Protein AF-A0A2R5F376-F1 (afdb_monomer_lite)

Organism: NCBI:txid171404

Foldseek 3Di:
DPPVVVVVVVVVCQVVQWDDDPNDIDGRPVVSVCCVVVDDDQDPVNVVVVVVPPDPPPDPDDDDDDDDDDDPVVVVVVVVVVVVD

Radius of gyration: 18.86 Å; chains: 1; bounding box: 41×36×42 Å

Sequence (85 aa):
MNRRKIAQETVDIQQCGFYEHGGRKIEIADAQQRSEKGSRLITPEQGAVLVQNLPVSAGKHSAHYAVANEATVKATSQMAVSGNR

pLDDT: mean 90.76, std 12.59, range [38.12, 98.31]

InterPro domains:
  IPR019261 Microbial-type PARG, catalytic domain [PF10021] (7-81)
  IPR043472 Macro domain-like [G3DSA:3.40.220.10] (1-85)

Secondary structure (DSSP, 8-state):
--HHHHHHHHHHHHHHTEEEETTEEEE-HHHHHHHHHH--PPPHHHHHHHHHT------S-PPP----SS-HHHHHHHHHHHTT-

Structure (mmCIF, N/CA/C/O backbone):
data_AF-A0A2R5F376-F1
#
_entry.id   AF-A0A2R5F376-F1
#
loop_
_atom_site.group_PDB
_atom_site.id
_atom_site.type_symbol
_atom_site.label_atom_id
_atom_site.label_alt_id
_atom_site.label_comp_id
_atom_site.label_asym_id
_atom_site.label_entity_id
_atom_site.label_seq_id
_atom_site.pdbx_PDB_ins_code
_atom_site.Cartn_x
_atom_site.Cartn_y
_atom_site.Cartn_z
_atom_site.occupancy
_atom_site.B_iso_or_equiv
_atom_site.auth_seq_id
_atom_site.auth_comp_id
_atom_site.auth_asym_id
_atom_site.auth_atom_id
_atom_site.pdbx_PDB_model_num
ATOM 1 N N . MET A 1 1 ? -22.879 -3.392 2.932 1.00 69.75 1 MET A N 1
ATOM 2 C CA . MET A 1 1 ? -21.577 -2.761 3.252 1.00 69.75 1 MET A CA 1
ATOM 3 C C . MET A 1 1 ? -21.523 -1.367 2.640 1.00 69.75 1 MET A C 1
ATOM 5 O O . MET A 1 1 ? -21.658 -1.249 1.427 1.00 69.75 1 MET A O 1
ATOM 9 N N . ASN A 1 2 ? -21.359 -0.316 3.446 1.00 93.69 2 ASN A N 1
ATOM 10 C CA . ASN A 1 2 ? -21.246 1.051 2.931 1.00 93.69 2 ASN A CA 1
ATOM 11 C C . ASN A 1 2 ? -19.770 1.383 2.659 1.00 93.69 2 ASN A C 1
ATOM 13 O O . ASN A 1 2 ? -19.038 1.766 3.567 1.00 93.69 2 ASN A O 1
ATOM 17 N N . ARG A 1 3 ? -19.342 1.219 1.401 1.00 95.81 3 ARG A N 1
ATOM 18 C CA . ARG A 1 3 ? -17.949 1.449 0.975 1.00 95.81 3 ARG A CA 1
ATOM 19 C C . ARG A 1 3 ? -17.468 2.877 1.244 1.00 95.81 3 ARG A C 1
ATOM 21 O O . ARG A 1 3 ? -16.318 3.059 1.619 1.00 95.81 3 ARG A O 1
ATOM 28 N N . ARG A 1 4 ? -18.349 3.874 1.111 1.00 97.44 4 ARG A N 1
ATOM 29 C CA . ARG A 1 4 ? -18.014 5.281 1.369 1.00 97.44 4 ARG A CA 1
ATOM 30 C C . ARG A 1 4 ? -17.687 5.518 2.840 1.00 97.44 4 ARG A C 1
ATOM 32 O O . ARG A 1 4 ? -16.698 6.171 3.139 1.00 97.44 4 ARG A O 1
ATOM 39 N N . LYS A 1 5 ? -18.501 4.962 3.744 1.00 97.75 5 LYS A N 1
ATOM 40 C CA . LYS A 1 5 ? -18.269 5.076 5.189 1.00 97.75 5 LYS A CA 1
ATOM 41 C C . LYS A 1 5 ? -16.932 4.442 5.590 1.00 97.75 5 LYS A C 1
ATOM 43 O O . LYS A 1 5 ? -16.165 5.073 6.298 1.00 97.75 5 LYS A O 1
ATOM 48 N N . ILE A 1 6 ? -16.640 3.247 5.077 1.00 96.75 6 ILE A N 1
ATOM 49 C CA . ILE A 1 6 ? -15.384 2.531 5.363 1.00 96.75 6 ILE A CA 1
ATOM 50 C C . ILE A 1 6 ? -14.170 3.307 4.842 1.00 96.75 6 ILE A C 1
ATOM 52 O O . ILE A 1 6 ? -13.153 3.384 5.521 1.00 96.75 6 ILE A O 1
ATOM 56 N N . ALA A 1 7 ? -14.267 3.899 3.648 1.00 97.44 7 ALA A N 1
ATOM 57 C CA . ALA A 1 7 ? -13.183 4.707 3.098 1.00 97.44 7 ALA A CA 1
ATOM 58 C C . ALA A 1 7 ? -12.888 5.933 3.976 1.00 97.44 7 ALA A C 1
ATOM 60 O O . ALA A 1 7 ? -11.724 6.213 4.241 1.00 97.44 7 ALA A O 1
ATOM 61 N N . GLN A 1 8 ? -13.929 6.617 4.463 1.00 98.19 8 GLN A N 1
ATOM 62 C CA . GLN A 1 8 ? -13.759 7.735 5.391 1.00 98.19 8 GLN A CA 1
ATOM 63 C C . GLN A 1 8 ? -13.098 7.285 6.697 1.00 98.19 8 GLN A C 1
ATOM 65 O O . GLN A 1 8 ? -12.090 7.850 7.093 1.00 98.19 8 GLN A O 1
ATOM 70 N N . GLU A 1 9 ? -13.598 6.212 7.305 1.00 97.44 9 GLU A N 1
ATOM 71 C CA . GLU A 1 9 ? -13.017 5.646 8.527 1.00 97.44 9 GLU A CA 1
ATOM 72 C C . GLU A 1 9 ? -11.544 5.249 8.331 1.00 97.44 9 GLU A C 1
ATOM 74 O O . GLU A 1 9 ? -10.710 5.468 9.201 1.00 97.44 9 GLU A O 1
ATOM 79 N N . THR A 1 10 ? -11.187 4.737 7.150 1.00 97.12 10 THR A N 1
ATOM 80 C CA . THR A 1 10 ? -9.797 4.401 6.805 1.00 97.12 10 THR A CA 1
ATOM 81 C C . THR A 1 10 ? -8.902 5.644 6.737 1.00 97.12 10 THR A C 1
ATOM 83 O O . THR A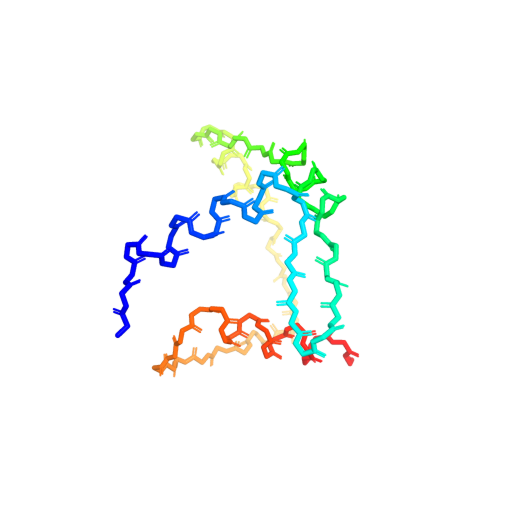 1 10 ? -7.721 5.561 7.074 1.00 97.12 10 THR A O 1
ATOM 86 N N . VAL A 1 11 ? -9.430 6.794 6.304 1.00 98.12 11 VAL A N 1
ATOM 87 C CA . VAL A 1 11 ? -8.710 8.080 6.352 1.00 98.12 11 VAL A CA 1
ATOM 88 C C . VAL A 1 11 ? -8.530 8.527 7.798 1.00 98.12 11 VAL A C 1
ATOM 90 O O . VAL A 1 11 ? -7.420 8.887 8.181 1.00 98.12 11 VAL A O 1
ATOM 93 N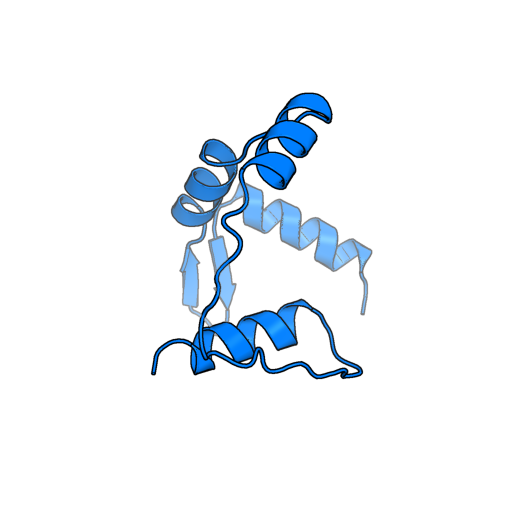 N . ASP A 1 12 ? -9.584 8.447 8.605 1.00 98.00 12 ASP A N 1
ATOM 94 C CA . ASP A 1 12 ? -9.544 8.855 10.010 1.00 98.00 12 ASP A CA 1
ATOM 95 C C . ASP A 1 12 ? -8.503 8.020 10.792 1.00 98.00 12 ASP A C 1
ATOM 97 O O . ASP A 1 12 ? -7.676 8.563 11.524 1.00 98.00 12 ASP A O 1
ATOM 101 N N . ILE A 1 13 ? -8.450 6.704 10.547 1.00 98.31 13 ILE A N 1
ATOM 102 C CA . ILE A 1 13 ? -7.441 5.789 11.113 1.00 98.31 13 ILE A CA 1
ATOM 103 C C . ILE A 1 13 ? -6.016 6.191 10.706 1.00 98.31 13 ILE A C 1
ATOM 105 O O . ILE A 1 13 ? -5.121 6.218 11.550 1.00 98.31 13 ILE A O 1
ATOM 109 N N . GLN A 1 14 ? -5.792 6.522 9.429 1.00 97.75 14 GLN A N 1
ATOM 110 C CA . GLN A 1 14 ? -4.478 6.965 8.942 1.00 97.75 14 GLN A CA 1
ATOM 111 C C . GLN A 1 14 ? -4.042 8.300 9.558 1.00 97.75 14 GLN A C 1
ATOM 113 O O . GLN A 1 14 ? -2.850 8.516 9.760 1.00 97.75 14 GLN A O 1
ATOM 118 N N . GLN A 1 15 ? -4.989 9.195 9.859 1.00 97.50 15 GLN A N 1
ATOM 119 C CA . GLN A 1 15 ? -4.704 10.481 10.501 1.00 97.50 15 GLN A CA 1
ATOM 120 C C . GLN A 1 15 ? -4.372 10.322 11.987 1.00 97.50 15 GLN A C 1
ATOM 122 O O . GLN A 1 15 ? -3.444 10.961 12.480 1.00 97.50 15 GLN A O 1
ATOM 127 N N . CYS A 1 16 ? -5.107 9.471 12.706 1.00 96.88 16 CYS A N 1
ATOM 128 C CA . CYS A 1 16 ? -4.869 9.229 14.130 1.00 96.88 16 CYS A CA 1
ATOM 129 C C . CYS A 1 16 ? -3.727 8.235 14.392 1.00 96.88 16 CYS A C 1
ATOM 131 O O . CYS A 1 16 ? -3.200 8.198 15.501 1.00 96.88 16 CYS A O 1
ATOM 133 N N . GLY A 1 17 ? -3.333 7.440 13.394 1.00 97.94 17 GLY A N 1
ATOM 134 C CA . GLY A 1 17 ? -2.213 6.506 13.479 1.00 97.94 17 GLY A CA 1
ATOM 135 C C . GLY A 1 17 ? -2.520 5.204 14.224 1.00 97.94 17 GLY A C 1
ATOM 136 O O . GLY A 1 17 ? -1.599 4.431 14.492 1.00 97.94 17 GLY A O 1
ATOM 137 N N . PHE A 1 18 ? -3.789 4.935 14.544 1.00 98.00 18 PHE A N 1
ATOM 138 C CA . PHE A 1 18 ? -4.234 3.711 15.209 1.00 98.00 18 PHE A CA 1
ATOM 139 C C . PHE A 1 18 ? -5.711 3.412 14.932 1.00 98.00 18 PHE A C 1
ATOM 141 O O . PHE A 1 18 ? -6.466 4.280 14.501 1.00 98.00 18 PHE A O 1
ATOM 148 N N . TYR A 1 19 ? -6.135 2.188 15.243 1.00 97.56 19 TYR A N 1
ATOM 149 C CA . TYR A 1 19 ? -7.548 1.808 15.326 1.00 97.56 19 TYR A CA 1
ATOM 150 C C . TYR A 1 19 ? -7.789 0.861 16.503 1.00 97.56 19 TYR A C 1
ATOM 152 O O . TYR A 1 19 ? -6.848 0.278 17.045 1.00 97.56 19 TYR A O 1
ATOM 160 N N . GLU A 1 20 ? -9.045 0.696 16.910 1.00 96.75 20 GLU A N 1
ATOM 161 C CA . GLU A 1 20 ? -9.424 -0.263 17.946 1.00 96.75 20 GLU A CA 1
ATOM 162 C C . GLU A 1 20 ? -10.050 -1.513 17.339 1.00 96.75 20 GLU A C 1
ATOM 164 O O . GLU A 1 20 ? -10.907 -1.453 16.457 1.00 96.75 20 GLU A O 1
ATOM 169 N N . HIS A 1 21 ? -9.639 -2.674 17.837 1.00 95.00 21 HIS A N 1
ATOM 170 C CA . HIS A 1 21 ? -10.212 -3.946 17.437 1.00 95.00 21 HIS A CA 1
ATOM 171 C C . HIS A 1 21 ? -10.215 -4.920 18.612 1.00 95.00 21 HIS A C 1
ATOM 173 O O . HIS A 1 21 ? -9.182 -5.159 19.235 1.00 95.00 21 HIS A O 1
ATOM 179 N N . GLY A 1 22 ? -11.387 -5.470 18.944 1.00 94.69 22 GLY A N 1
ATOM 180 C CA . GLY A 1 22 ? -11.531 -6.412 20.059 1.00 94.69 22 GLY A CA 1
ATOM 181 C C . GLY A 1 22 ? -11.089 -5.837 21.412 1.00 94.69 22 GLY A C 1
ATOM 182 O O . GLY A 1 22 ? -10.458 -6.544 22.192 1.00 94.69 22 GLY A O 1
ATOM 183 N N . GLY A 1 23 ? -11.352 -4.547 21.661 1.00 95.81 23 GLY A N 1
ATOM 184 C CA . GLY A 1 23 ? -10.946 -3.851 22.890 1.00 95.81 23 GLY A CA 1
ATOM 185 C C . GLY A 1 23 ? -9.446 -3.553 22.986 1.00 95.81 23 GLY A C 1
ATOM 186 O O . GLY A 1 23 ? -8.958 -3.185 24.050 1.00 95.81 23 GLY A O 1
ATOM 187 N N . ARG A 1 24 ? -8.697 -3.733 21.893 1.00 96.69 24 ARG A N 1
ATOM 188 C CA . ARG A 1 24 ? -7.261 -3.461 21.829 1.00 96.69 24 ARG A CA 1
ATOM 189 C C . ARG A 1 24 ? -6.987 -2.332 20.854 1.00 96.69 24 ARG A C 1
ATOM 191 O O . ARG A 1 24 ? -7.495 -2.344 19.735 1.00 96.69 24 ARG A O 1
ATOM 198 N N . LYS A 1 25 ? -6.119 -1.413 21.264 1.00 97.25 25 LYS A N 1
ATOM 199 C CA . LYS A 1 25 ? -5.535 -0.408 20.380 1.00 97.25 25 LYS A CA 1
ATOM 200 C C . LYS A 1 25 ? -4.463 -1.060 19.504 1.00 97.25 25 LYS A C 1
ATOM 202 O O . LYS A 1 25 ? -3.562 -1.720 20.022 1.00 97.25 25 LYS A O 1
ATOM 207 N N . ILE A 1 26 ? -4.570 -0.884 18.193 1.00 98.00 26 ILE A N 1
ATOM 208 C CA . ILE A 1 26 ? -3.597 -1.337 17.201 1.00 98.00 26 ILE A CA 1
ATOM 209 C C . ILE A 1 26 ? -2.923 -0.102 16.603 1.00 98.00 26 ILE A C 1
ATOM 211 O O . ILE A 1 26 ? -3.543 0.643 15.847 1.00 98.00 26 ILE A O 1
ATOM 215 N N . GLU A 1 27 ? -1.658 0.114 16.960 1.00 98.00 27 GLU A N 1
ATOM 216 C CA . GLU A 1 27 ? -0.837 1.218 16.450 1.00 98.00 27 GLU A CA 1
ATOM 217 C C . GLU A 1 27 ? -0.341 0.905 15.031 1.00 98.00 27 GLU A C 1
ATOM 219 O O . GLU A 1 27 ? 0.197 -0.176 14.777 1.00 98.00 27 GLU A O 1
ATOM 224 N N . ILE A 1 28 ? -0.490 1.855 14.107 1.00 98.00 28 ILE A N 1
ATOM 225 C CA . ILE A 1 28 ? -0.003 1.740 12.722 1.00 98.00 28 ILE A CA 1
ATOM 226 C C . ILE A 1 28 ? 0.913 2.896 12.300 1.00 98.00 28 ILE A C 1
ATOM 228 O O . ILE A 1 28 ? 1.567 2.782 11.264 1.00 98.00 28 ILE A O 1
ATOM 232 N N . ALA A 1 29 ? 0.998 3.972 13.091 1.00 98.06 29 ALA A N 1
ATOM 233 C CA . ALA A 1 29 ? 1.685 5.217 12.738 1.00 98.06 29 ALA A CA 1
ATOM 234 C C . ALA A 1 29 ? 3.120 5.001 12.224 1.00 98.06 29 ALA A C 1
ATOM 236 O O . ALA A 1 29 ? 3.468 5.457 11.136 1.00 98.06 29 ALA A O 1
ATOM 237 N N . ASP A 1 30 ? 3.935 4.231 12.949 1.00 98.06 30 ASP A N 1
ATOM 238 C CA . ASP A 1 30 ? 5.331 3.980 12.567 1.00 98.06 30 ASP A CA 1
ATOM 239 C C . ASP A 1 30 ? 5.452 3.143 11.289 1.00 98.06 30 ASP A C 1
ATOM 241 O O . ASP A 1 30 ? 6.381 3.310 10.496 1.00 98.06 30 ASP A O 1
ATOM 245 N N . ALA A 1 31 ? 4.545 2.186 11.080 1.00 97.75 31 ALA A N 1
ATOM 246 C CA . ALA A 1 31 ? 4.524 1.382 9.861 1.00 97.75 31 ALA A CA 1
ATOM 247 C C . ALA A 1 31 ? 4.092 2.227 8.656 1.00 97.75 31 ALA A C 1
ATOM 249 O O . ALA A 1 31 ? 4.737 2.171 7.608 1.00 97.75 31 ALA A O 1
ATOM 250 N N . GLN A 1 32 ? 3.061 3.055 8.831 1.00 98.12 32 GLN A N 1
ATOM 251 C CA . GLN A 1 32 ? 2.582 3.985 7.817 1.00 98.12 32 GLN A CA 1
ATOM 252 C C . GLN A 1 32 ? 3.671 4.993 7.436 1.00 98.12 32 GLN A C 1
ATOM 254 O O . GLN A 1 32 ? 4.027 5.084 6.264 1.00 98.12 32 GLN A O 1
ATOM 259 N N . GLN A 1 33 ? 4.289 5.662 8.413 1.00 98.12 33 GLN A N 1
ATOM 260 C CA . GLN A 1 33 ? 5.335 6.649 8.150 1.00 98.12 33 GLN A CA 1
ATOM 261 C C . GLN A 1 33 ? 6.536 6.038 7.414 1.00 98.12 33 GLN A C 1
ATOM 263 O O . GLN A 1 33 ? 7.102 6.660 6.513 1.00 98.12 33 GLN A O 1
ATOM 268 N N . ARG A 1 34 ? 6.943 4.814 7.778 1.00 98.19 34 ARG A N 1
ATOM 269 C CA . ARG A 1 34 ? 8.012 4.097 7.065 1.00 98.19 34 ARG A CA 1
ATOM 270 C C . ARG A 1 34 ? 7.622 3.781 5.624 1.00 98.19 34 ARG A C 1
ATOM 272 O O . ARG A 1 34 ? 8.454 3.945 4.737 1.00 98.19 34 ARG A O 1
ATOM 279 N N . SER A 1 35 ? 6.379 3.363 5.393 1.00 97.38 35 SER A N 1
ATOM 280 C CA . SER A 1 35 ? 5.853 3.094 4.051 1.00 97.38 35 SER A CA 1
ATOM 281 C C . SER A 1 35 ? 5.844 4.359 3.186 1.00 97.38 35 SER A C 1
ATOM 283 O O . SER A 1 35 ? 6.345 4.355 2.062 1.00 97.38 35 SER A O 1
ATOM 285 N N . GLU A 1 36 ? 5.353 5.472 3.731 1.00 97.62 36 GLU A N 1
ATOM 286 C CA . GLU A 1 36 ? 5.294 6.763 3.040 1.00 97.62 36 GLU A CA 1
ATOM 287 C C . GLU A 1 36 ? 6.696 7.286 2.703 1.00 97.62 36 GLU A C 1
ATOM 289 O O . GLU A 1 36 ? 6.983 7.585 1.546 1.00 97.62 36 GLU A O 1
ATOM 294 N N . LYS A 1 37 ? 7.610 7.328 3.683 1.00 98.19 37 LYS A N 1
ATOM 295 C CA . LYS A 1 37 ? 8.994 7.795 3.473 1.00 98.19 37 LYS A CA 1
ATOM 296 C C . LYS A 1 37 ? 9.800 6.885 2.545 1.00 98.19 37 LYS A C 1
ATOM 298 O O . LYS A 1 37 ? 10.705 7.359 1.865 1.00 98.19 37 LYS A O 1
ATOM 303 N N . GLY A 1 38 ? 9.510 5.585 2.549 1.00 97.88 38 GLY A N 1
ATOM 304 C CA . GLY A 1 38 ? 10.170 4.596 1.698 1.00 97.88 38 GLY A CA 1
ATOM 305 C C . GLY A 1 38 ? 9.604 4.516 0.279 1.00 97.88 38 GLY A C 1
ATOM 306 O O . GLY A 1 38 ? 10.195 3.844 -0.569 1.00 97.88 38 GLY A O 1
ATOM 307 N N . SER A 1 39 ? 8.476 5.177 0.007 1.00 97.75 39 SER A N 1
ATOM 308 C CA . SER A 1 39 ? 7.832 5.148 -1.305 1.00 97.75 39 SER A CA 1
ATOM 309 C C . SER A 1 39 ? 8.670 5.882 -2.350 1.00 97.75 39 SER A C 1
ATOM 311 O O . SER A 1 39 ? 9.232 6.948 -2.099 1.00 97.75 39 SER A O 1
ATOM 313 N N . ARG A 1 40 ? 8.760 5.307 -3.554 1.00 97.31 40 ARG A N 1
ATOM 314 C CA . ARG A 1 40 ? 9.541 5.857 -4.669 1.00 97.31 40 ARG A CA 1
ATOM 315 C C . ARG A 1 40 ? 8.708 5.875 -5.941 1.00 97.31 40 ARG A C 1
ATOM 317 O O . ARG A 1 40 ? 8.067 4.883 -6.276 1.00 97.31 40 ARG A O 1
ATOM 324 N N . LEU A 1 41 ? 8.775 6.985 -6.671 1.00 97.56 41 LEU A N 1
ATOM 325 C CA . LEU A 1 41 ? 8.285 7.061 -8.042 1.00 97.56 41 LEU A CA 1
ATOM 326 C C . LEU A 1 41 ? 9.339 6.454 -8.973 1.00 97.56 41 LEU A C 1
ATOM 328 O O . LEU A 1 41 ? 10.493 6.878 -8.951 1.00 97.56 41 LEU A O 1
ATOM 332 N N . ILE A 1 42 ? 8.930 5.477 -9.776 1.00 97.38 42 ILE A N 1
ATOM 333 C CA . ILE A 1 42 ? 9.744 4.910 -10.852 1.00 97.38 42 ILE A CA 1
ATOM 334 C C . ILE A 1 42 ? 9.258 5.522 -12.166 1.00 97.38 42 ILE A C 1
ATOM 336 O O . ILE A 1 42 ? 8.090 5.363 -12.522 1.00 97.38 42 ILE A O 1
ATOM 340 N N . THR A 1 43 ? 10.135 6.234 -12.876 1.00 98.19 43 THR A N 1
ATOM 341 C CA . THR A 1 43 ? 9.815 6.779 -14.206 1.00 98.19 43 THR A CA 1
ATOM 342 C C . THR A 1 43 ? 9.875 5.685 -15.278 1.00 98.19 43 THR A C 1
ATOM 344 O O . THR A 1 43 ? 10.478 4.632 -15.045 1.00 98.19 43 THR A O 1
ATOM 347 N N . PRO A 1 44 ? 9.297 5.905 -16.473 1.00 98.19 44 PRO A N 1
ATOM 348 C CA . PRO A 1 44 ? 9.407 4.949 -17.574 1.00 98.19 44 PRO A CA 1
ATOM 349 C C . PRO A 1 44 ? 10.856 4.563 -17.915 1.00 98.19 44 PRO A C 1
ATOM 351 O O . PRO A 1 44 ? 11.151 3.383 -18.094 1.00 98.19 44 PRO A O 1
ATOM 354 N N . GLU A 1 45 ? 11.781 5.526 -17.934 1.00 98.06 45 GLU A N 1
ATOM 355 C CA . GLU A 1 45 ? 13.199 5.303 -18.253 1.00 98.06 45 GLU A CA 1
ATOM 356 C C . GLU A 1 45 ? 13.874 4.454 -17.173 1.00 98.06 45 GLU A C 1
ATOM 358 O O . GLU A 1 45 ? 14.598 3.506 -17.475 1.00 98.06 45 GLU A O 1
ATOM 363 N N . GLN A 1 46 ? 13.586 4.748 -15.901 1.00 97.50 46 GLN A N 1
ATOM 364 C CA . GLN A 1 46 ? 14.060 3.941 -14.779 1.00 97.50 46 GLN A CA 1
ATOM 365 C C . GLN A 1 46 ? 13.492 2.519 -14.843 1.00 97.50 46 GLN A C 1
ATOM 367 O O . GLN A 1 46 ? 14.222 1.557 -14.614 1.00 97.50 46 GLN A O 1
ATOM 372 N N . GLY A 1 47 ? 12.215 2.370 -15.206 1.00 96.44 47 GLY A N 1
ATOM 373 C CA . GLY A 1 47 ? 11.574 1.074 -15.423 1.00 96.44 47 GLY A CA 1
ATOM 374 C C . GLY A 1 47 ? 12.248 0.259 -16.529 1.00 96.44 47 GLY A C 1
ATOM 375 O O . GLY A 1 47 ? 12.514 -0.927 -16.339 1.00 96.44 47 GLY A O 1
ATOM 376 N N . ALA A 1 48 ? 12.596 0.891 -17.653 1.00 97.00 48 ALA A N 1
ATOM 377 C CA . ALA A 1 48 ? 13.304 0.230 -18.748 1.00 97.00 48 ALA A CA 1
ATOM 378 C C . ALA A 1 48 ? 14.680 -0.292 -18.305 1.00 97.00 48 ALA A C 1
ATOM 380 O O . ALA A 1 48 ? 15.029 -1.438 -18.593 1.00 97.00 48 ALA A O 1
ATOM 381 N N . VAL A 1 49 ? 15.426 0.514 -17.545 1.00 96.31 49 VAL A N 1
ATOM 382 C CA . VAL A 1 49 ? 16.721 0.112 -16.976 1.00 96.31 49 VAL A CA 1
ATOM 383 C C . VAL A 1 49 ? 16.565 -1.057 -15.997 1.00 96.31 49 VAL A C 1
ATOM 385 O O . VAL A 1 49 ? 17.382 -1.976 -16.014 1.00 96.31 49 VAL A O 1
ATOM 388 N N . LEU A 1 50 ? 15.516 -1.068 -15.165 1.00 94.75 50 LEU A N 1
ATOM 389 C CA . LEU A 1 50 ? 15.248 -2.181 -14.245 1.00 94.75 50 LEU A CA 1
ATOM 390 C C . LEU A 1 50 ? 15.023 -3.497 -14.995 1.00 94.75 50 LEU A C 1
ATOM 392 O O . LEU A 1 50 ? 15.602 -4.511 -14.617 1.00 94.75 50 LEU A O 1
ATOM 396 N N . VAL A 1 51 ? 14.222 -3.478 -16.064 1.00 93.19 51 VAL A N 1
ATOM 397 C CA . VAL A 1 51 ? 13.933 -4.680 -16.860 1.00 93.19 51 VAL A CA 1
ATOM 398 C C . VAL A 1 51 ? 15.182 -5.186 -17.583 1.00 93.19 51 VAL A C 1
ATOM 400 O O . VAL A 1 51 ? 15.435 -6.387 -17.575 1.00 93.19 51 VAL A O 1
ATOM 403 N N . GLN A 1 52 ? 15.984 -4.291 -18.169 1.00 93.06 52 GLN A N 1
ATOM 404 C CA . GLN A 1 52 ? 17.222 -4.665 -18.870 1.00 93.06 52 GLN A CA 1
ATOM 405 C C . GLN A 1 52 ? 18.253 -5.321 -17.944 1.00 93.06 52 GLN A C 1
ATOM 407 O O . GLN A 1 52 ? 18.993 -6.201 -18.374 1.00 93.06 52 GLN A O 1
ATOM 412 N N . ASN A 1 53 ? 18.283 -4.909 -16.676 1.00 91.00 53 ASN A N 1
ATOM 413 C CA . ASN A 1 53 ? 19.231 -5.405 -15.682 1.00 91.00 53 ASN A CA 1
ATOM 414 C C . ASN A 1 53 ? 18.717 -6.609 -14.880 1.00 91.00 53 ASN A C 1
ATOM 416 O O . ASN A 1 53 ? 19.394 -7.041 -13.944 1.00 91.00 53 ASN A O 1
ATOM 420 N N . LEU A 1 54 ? 17.537 -7.155 -15.199 1.00 87.75 54 LEU A N 1
ATOM 421 C CA . LEU A 1 54 ? 17.056 -8.365 -14.537 1.00 87.75 54 LEU A CA 1
ATOM 422 C C . LEU A 1 54 ? 17.995 -9.536 -14.868 1.00 87.75 54 LEU A C 1
ATOM 424 O O . LEU A 1 54 ? 18.137 -9.892 -16.041 1.00 87.75 54 LEU A O 1
ATOM 428 N N . PRO A 1 55 ? 18.628 -10.169 -13.864 1.00 81.50 55 PRO A N 1
ATOM 429 C CA . PRO A 1 55 ? 19.479 -11.316 -14.121 1.00 81.50 55 PRO A CA 1
ATOM 430 C C . PRO A 1 55 ? 18.617 -12.458 -14.654 1.00 81.50 55 PRO A C 1
ATOM 432 O O . PRO A 1 55 ? 17.634 -12.862 -14.027 1.00 81.50 55 PRO A O 1
ATOM 435 N N . VAL A 1 56 ? 19.005 -13.020 -15.797 1.00 75.38 56 VAL A N 1
ATOM 436 C CA . VAL A 1 56 ? 18.423 -14.273 -16.276 1.00 75.38 56 VAL A CA 1
ATOM 437 C C . VAL A 1 56 ? 18.933 -15.379 -15.359 1.00 75.38 56 VAL A C 1
ATOM 439 O O . VAL A 1 56 ? 20.028 -15.911 -15.532 1.00 75.38 56 VAL A O 1
ATOM 442 N N . SER A 1 57 ? 18.159 -15.690 -14.323 1.00 66.56 57 SER A N 1
ATOM 443 C 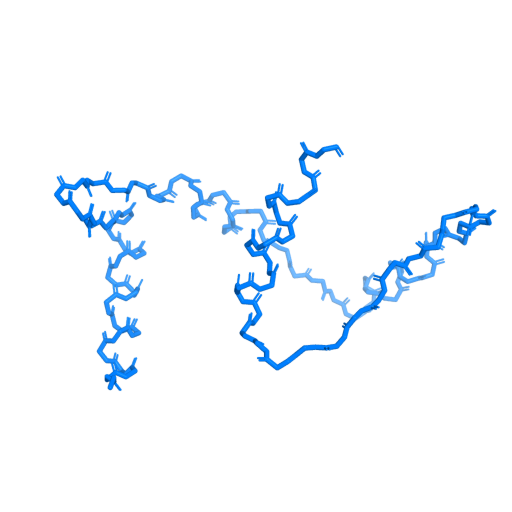CA . SER A 1 57 ? 18.438 -16.828 -13.457 1.00 66.56 57 SER A CA 1
ATOM 444 C C . SER A 1 57 ? 18.271 -18.115 -14.264 1.00 66.56 57 SER A C 1
ATOM 446 O O . SER A 1 57 ? 17.154 -18.527 -14.568 1.00 66.56 57 SER A O 1
ATOM 448 N N . ALA A 1 58 ? 19.381 -18.782 -14.581 1.00 59.31 58 ALA A N 1
ATOM 449 C CA . ALA A 1 58 ? 19.404 -20.150 -15.107 1.00 59.31 58 ALA A CA 1
ATOM 450 C C . ALA A 1 58 ? 19.179 -21.193 -13.983 1.00 59.31 58 ALA A C 1
ATOM 452 O O . ALA A 1 58 ? 19.838 -22.232 -13.928 1.00 59.31 58 ALA A O 1
ATOM 453 N N . GLY A 1 59 ? 18.310 -20.877 -13.017 1.00 59.47 59 GLY A N 1
ATOM 454 C CA . GLY A 1 59 ? 18.116 -21.642 -11.788 1.00 59.47 59 GLY A CA 1
ATOM 455 C C . GLY A 1 59 ? 17.056 -22.742 -11.902 1.00 59.47 59 GLY A C 1
ATOM 456 O O . GLY A 1 59 ? 16.000 -22.549 -12.492 1.00 59.47 59 GLY A O 1
ATOM 457 N N . LYS A 1 60 ? 17.313 -23.880 -11.241 1.00 59.75 60 LYS A N 1
ATOM 458 C CA . LYS A 1 60 ? 16.459 -25.086 -11.129 1.00 59.75 60 LYS A CA 1
ATOM 459 C C . LYS A 1 60 ? 15.163 -24.901 -10.308 1.00 59.75 60 LYS A C 1
ATOM 461 O O . LYS A 1 60 ? 14.596 -25.885 -9.840 1.00 59.75 60 LYS A O 1
ATOM 466 N N . HIS A 1 61 ? 14.711 -23.671 -10.077 1.00 65.56 61 HIS A N 1
ATOM 467 C CA . HIS A 1 61 ? 13.519 -23.402 -9.273 1.00 65.56 61 HIS A CA 1
ATOM 468 C C . HIS A 1 61 ? 12.311 -23.195 -10.185 1.00 65.56 61 HIS A C 1
ATOM 470 O O . HIS A 1 61 ? 12.246 -22.223 -10.933 1.00 65.56 61 HIS A O 1
ATOM 476 N N . SER A 1 62 ? 11.341 -24.106 -10.114 1.00 78.00 62 SER A N 1
ATOM 477 C CA . SER A 1 62 ? 10.038 -23.908 -10.742 1.00 78.00 62 SER A CA 1
ATOM 478 C C . SER A 1 62 ? 9.217 -22.937 -9.901 1.00 78.00 62 SER A C 1
ATOM 480 O O . SER A 1 62 ? 8.931 -23.216 -8.735 1.00 78.00 62 SER A O 1
ATOM 482 N N . ALA A 1 63 ? 8.814 -21.813 -10.483 1.00 82.06 63 ALA A N 1
ATOM 483 C CA . ALA A 1 63 ? 7.833 -20.948 -9.849 1.00 82.06 63 ALA A CA 1
ATOM 484 C C . ALA A 1 63 ? 6.472 -21.663 -9.795 1.00 82.06 63 ALA A C 1
ATOM 486 O O . ALA A 1 63 ? 6.006 -22.226 -10.788 1.00 82.06 63 ALA A O 1
ATOM 487 N N . HIS A 1 64 ? 5.841 -21.652 -8.621 1.00 85.69 64 HIS A N 1
ATOM 488 C CA . HIS A 1 64 ? 4.477 -22.139 -8.463 1.00 85.69 64 HIS A CA 1
ATOM 489 C C . HIS A 1 64 ? 3.502 -21.042 -8.886 1.00 85.69 64 HIS A C 1
ATOM 491 O O . HIS A 1 64 ? 3.522 -19.941 -8.338 1.00 85.69 64 HIS A O 1
ATOM 497 N N . TYR A 1 65 ? 2.632 -21.362 -9.840 1.00 89.12 65 TYR A N 1
ATOM 498 C CA . TYR A 1 65 ? 1.582 -20.468 -10.315 1.00 89.12 65 TYR A CA 1
ATOM 499 C C . TYR A 1 65 ? 0.215 -21.072 -10.009 1.00 89.12 65 TYR A C 1
ATOM 501 O O . TYR A 1 65 ? 0.007 -22.274 -10.176 1.00 89.12 65 TYR A O 1
ATOM 509 N N . ALA A 1 66 ? -0.722 -20.231 -9.584 1.00 90.62 66 ALA A N 1
ATOM 510 C CA . ALA A 1 66 ? -2.109 -20.605 -9.361 1.00 90.62 66 ALA A CA 1
ATOM 511 C C . ALA A 1 66 ? -3.025 -19.432 -9.721 1.00 90.62 66 ALA A C 1
ATOM 513 O O . ALA A 1 66 ? -2.632 -18.270 -9.620 1.00 90.62 66 ALA A O 1
ATOM 514 N N . VAL A 1 67 ? -4.252 -19.746 -10.130 1.00 94.69 67 VAL A N 1
ATOM 515 C CA . VAL A 1 67 ? -5.309 -18.767 -10.400 1.00 94.69 67 VAL A CA 1
ATOM 516 C C . VAL A 1 67 ? -6.472 -19.081 -9.473 1.00 94.69 67 VAL A C 1
ATOM 518 O O . VAL A 1 67 ? -6.924 -20.223 -9.409 1.00 94.69 67 VAL A O 1
ATOM 521 N N . ALA A 1 68 ? -6.951 -18.073 -8.751 1.00 93.81 68 ALA A N 1
ATOM 522 C CA . ALA A 1 68 ? -8.022 -18.222 -7.779 1.00 93.81 68 ALA A CA 1
ATOM 523 C C . ALA A 1 68 ? -8.992 -17.039 -7.845 1.00 93.81 68 ALA A C 1
ATOM 525 O O . ALA A 1 68 ? -8.608 -15.914 -8.163 1.00 93.81 68 ALA A O 1
ATOM 526 N N . ASN A 1 69 ? -10.258 -17.297 -7.517 1.00 97.62 69 ASN A N 1
ATOM 527 C CA . ASN A 1 69 ? -11.274 -16.261 -7.355 1.00 97.62 69 ASN A CA 1
ATOM 528 C C . ASN A 1 69 ? -11.269 -15.748 -5.907 1.00 97.62 69 ASN A C 1
ATOM 530 O O . ASN A 1 69 ? -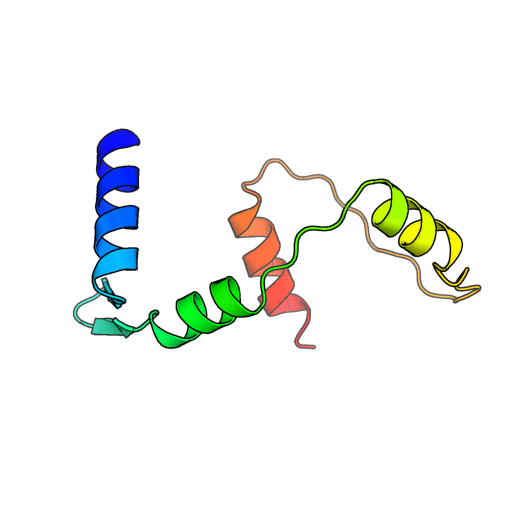12.091 -16.154 -5.085 1.00 97.62 69 ASN A O 1
ATOM 534 N N . GLU A 1 70 ? -10.303 -14.895 -5.574 1.00 95.81 70 GLU A N 1
ATOM 535 C CA . GLU A 1 70 ? -10.182 -14.308 -4.243 1.00 95.81 70 GLU A CA 1
ATOM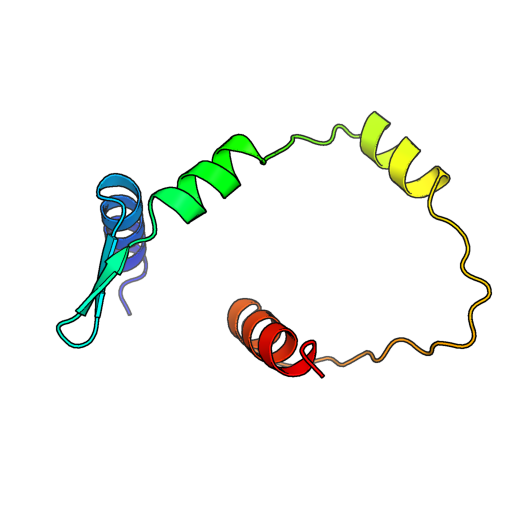 536 C C . GLU A 1 70 ? -9.630 -12.881 -4.265 1.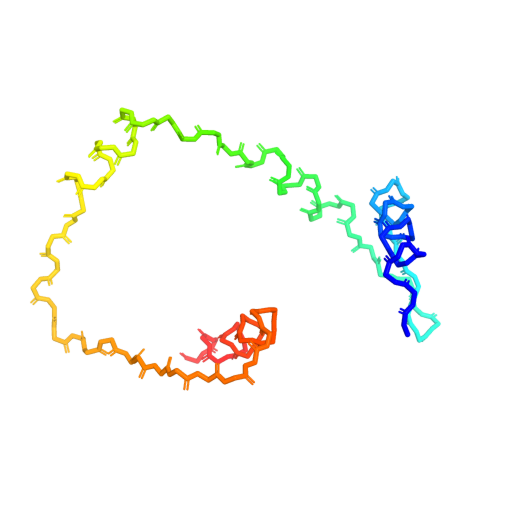00 95.81 70 GLU A C 1
ATOM 538 O O . GLU A 1 70 ? -9.060 -12.419 -5.250 1.00 95.81 70 GLU A O 1
ATOM 543 N N . ALA A 1 71 ? -9.815 -12.161 -3.157 1.00 96.25 71 ALA A N 1
ATOM 544 C CA . ALA A 1 71 ? -9.298 -10.808 -3.014 1.00 96.25 71 ALA A CA 1
ATOM 545 C C . ALA A 1 71 ? -7.767 -10.806 -2.887 1.00 96.25 71 ALA A C 1
ATOM 547 O O . ALA A 1 71 ? -7.206 -11.598 -2.131 1.00 96.25 71 ALA A O 1
ATOM 548 N N . THR A 1 72 ? -7.106 -9.833 -3.520 1.00 95.75 72 THR A N 1
ATOM 549 C CA . THR A 1 72 ? -5.643 -9.660 -3.466 1.00 95.75 72 THR A CA 1
ATOM 550 C C . THR A 1 72 ? -5.100 -9.649 -2.036 1.00 95.75 72 THR A C 1
ATOM 552 O O . THR A 1 72 ? -4.121 -10.327 -1.750 1.00 95.75 72 THR A O 1
ATOM 555 N N . VAL A 1 73 ? -5.762 -8.943 -1.109 1.00 95.06 73 VAL A N 1
ATOM 556 C CA . VAL A 1 73 ? -5.334 -8.871 0.302 1.00 95.06 73 VAL A CA 1
ATOM 557 C C . VAL A 1 73 ? -5.324 -10.255 0.959 1.00 95.06 73 VAL A C 1
ATOM 559 O O . VAL A 1 73 ? -4.404 -10.562 1.710 1.00 95.06 73 VAL A O 1
ATOM 562 N N . LYS A 1 74 ? -6.295 -11.122 0.637 1.00 94.81 74 LYS A N 1
ATOM 563 C CA . LYS A 1 74 ? -6.357 -12.490 1.171 1.00 94.81 74 LYS A CA 1
ATOM 564 C C . LYS A 1 74 ? -5.181 -13.329 0.665 1.00 94.81 74 LYS A C 1
ATOM 566 O O . LYS A 1 74 ? -4.514 -13.957 1.486 1.00 94.81 74 LYS A O 1
ATOM 571 N N . ALA A 1 75 ? -4.905 -13.288 -0.639 1.00 93.94 75 ALA A N 1
ATOM 572 C CA . ALA A 1 75 ? -3.781 -14.005 -1.241 1.00 93.94 75 ALA A CA 1
ATOM 573 C C . ALA A 1 75 ? -2.445 -13.563 -0.617 1.00 93.94 75 ALA A C 1
ATOM 575 O O . ALA A 1 75 ? -1.674 -14.394 -0.138 1.00 93.94 75 ALA A O 1
ATOM 576 N N . THR A 1 76 ? -2.209 -12.249 -0.512 1.00 93.81 76 THR A N 1
ATOM 577 C CA . THR A 1 76 ? -0.992 -11.703 0.108 1.00 93.81 76 THR A CA 1
ATOM 578 C C . THR A 1 76 ? -0.852 -12.123 1.572 1.00 93.81 76 THR A C 1
ATOM 580 O O . THR A 1 76 ? 0.232 -12.531 1.985 1.00 93.81 76 THR A O 1
ATOM 583 N N . SER A 1 77 ? -1.930 -12.081 2.366 1.00 93.31 77 SER A N 1
ATOM 584 C CA . SER A 1 77 ? -1.888 -12.526 3.766 1.00 93.31 77 SER A CA 1
ATOM 585 C C . SER A 1 77 ? -1.565 -14.018 3.897 1.00 93.31 77 SER A C 1
ATOM 587 O O . SER A 1 77 ? -0.774 -14.396 4.759 1.00 93.31 77 SER A O 1
ATOM 589 N N . GLN A 1 78 ? -2.126 -14.874 3.038 1.00 91.00 78 GLN A N 1
ATOM 590 C CA . GLN A 1 78 ? -1.828 -16.312 3.032 1.00 91.00 78 GLN A CA 1
ATOM 591 C C . GLN A 1 78 ? -0.380 -16.605 2.619 1.00 91.00 78 GLN A C 1
ATOM 593 O O . GLN A 1 78 ? 0.286 -17.443 3.235 1.00 91.00 78 GLN A O 1
ATOM 598 N N . MET A 1 79 ? 0.125 -15.894 1.608 1.00 88.81 79 MET A N 1
ATOM 599 C CA . MET A 1 79 ? 1.514 -16.012 1.161 1.00 88.81 79 MET A CA 1
ATOM 600 C C . MET A 1 79 ? 2.500 -15.549 2.236 1.00 88.81 79 MET A C 1
ATOM 602 O O . MET A 1 79 ? 3.493 -16.231 2.465 1.00 88.81 79 MET A O 1
ATOM 606 N N . ALA A 1 80 ? 2.211 -14.453 2.946 1.00 89.69 80 ALA A N 1
ATOM 607 C CA . ALA A 1 80 ? 3.063 -13.957 4.029 1.00 89.69 80 ALA A CA 1
ATOM 608 C C . ALA A 1 80 ? 3.210 -14.971 5.178 1.00 89.69 80 ALA A C 1
ATOM 610 O O . ALA A 1 80 ? 4.290 -15.112 5.745 1.00 89.69 80 ALA A O 1
ATOM 611 N N . VAL A 1 81 ? 2.146 -15.716 5.494 1.00 84.44 81 VAL A N 1
ATOM 612 C CA . VAL A 1 81 ? 2.200 -16.808 6.481 1.00 84.44 81 VAL A CA 1
ATOM 613 C C . VAL A 1 81 ? 2.980 -18.014 5.944 1.00 84.44 81 VAL A C 1
ATOM 615 O O . VAL A 1 81 ? 3.716 -18.656 6.690 1.00 84.44 81 VAL A O 1
ATOM 618 N N . SER A 1 82 ? 2.833 -18.327 4.654 1.00 74.56 82 SER A N 1
ATOM 619 C CA . SER A 1 82 ? 3.424 -19.523 4.035 1.00 74.56 82 SER A CA 1
ATOM 620 C C . SER A 1 82 ? 4.911 -19.370 3.686 1.00 74.56 82 SER A C 1
ATOM 622 O O . SER A 1 82 ? 5.622 -20.368 3.665 1.00 74.56 82 SER A O 1
ATOM 624 N N . GLY A 1 83 ? 5.385 -18.144 3.433 1.00 59.84 83 GLY A N 1
ATOM 625 C CA . GLY A 1 83 ? 6.779 -17.827 3.086 1.00 59.84 83 GLY A CA 1
ATOM 626 C C . GLY A 1 83 ? 7.754 -17.752 4.269 1.00 59.84 83 GLY A C 1
ATOM 627 O O . GLY A 1 83 ? 8.933 -17.493 4.059 1.00 59.84 83 GLY A O 1
ATOM 628 N N . ASN A 1 84 ? 7.278 -17.980 5.497 1.00 47.56 84 ASN A N 1
ATOM 629 C CA . ASN A 1 84 ? 8.080 -18.044 6.726 1.00 47.56 84 ASN A CA 1
ATOM 630 C C . ASN A 1 84 ? 8.497 -19.490 7.097 1.00 47.56 84 ASN A C 1
ATOM 632 O O . ASN A 1 84 ? 8.697 -19.791 8.276 1.00 47.56 84 ASN A O 1
ATOM 636 N N . ARG A 1 85 ? 8.585 -20.398 6.116 1.00 38.12 85 ARG A N 1
ATOM 637 C CA . ARG A 1 85 ? 9.078 -21.776 6.283 1.00 38.12 85 ARG A CA 1
ATOM 638 C C . ARG A 1 85 ? 10.329 -22.020 5.461 1.00 38.12 85 ARG A C 1
ATOM 640 O O . ARG A 1 85 ? 10.342 -21.575 4.294 1.00 38.12 85 ARG A O 1
#